Protein AF-A0AAV6VKV9-F1 (afdb_monomer_lite)

Secondary structure (DSSP, 8-state):
-----------SS--PPPPP----B-GGG--HHHHHHHHHHHHHTS---SSHHHHHHHHHHHHHHHHHHHS-B-SS-TT---TT--HHHHHHHHHHHHHHHHHHHS--HHHHHHHHHHHHHHHHHHHHHHHHHHHHHHHT--

InterPro domains:
  IPR052560 RNA-directed DNA polymerase, mobile element [PTHR36688] (2-142)

Structure (mmCIF, N/CA/C/O backbone):
data_AF-A0AAV6VKV9-F1
#
_entry.id   AF-A0AAV6VKV9-F1
#
loop_
_atom_site.group_PDB
_atom_site.id
_atom_site.type_symbol
_atom_site.label_atom_id
_atom_site.label_alt_id
_atom_site.label_comp_id
_atom_site.label_asym_id
_atom_site.label_entity_id
_atom_site.label_seq_id
_atom_site.pdbx_PDB_ins_code
_atom_site.Cartn_x
_atom_site.Cartn_y
_atom_site.Cartn_z
_atom_site.occupancy
_atom_site.B_iso_or_equiv
_atom_site.auth_seq_id
_atom_site.auth_comp_id
_atom_site.auth_asym_id
_atom_site.auth_atom_id
_atom_site.pdbx_PDB_model_num
ATOM 1 N N . MET A 1 1 ? -12.835 -7.154 30.600 1.00 49.22 1 MET A N 1
ATOM 2 C CA . MET A 1 1 ? -12.247 -6.058 29.802 1.00 49.22 1 MET A CA 1
ATOM 3 C C . MET A 1 1 ? -10.745 -6.176 29.938 1.00 49.22 1 MET A C 1
ATOM 5 O O . MET A 1 1 ? -10.248 -5.991 31.040 1.00 49.22 1 MET A O 1
ATOM 9 N N . SER A 1 2 ? -10.052 -6.614 28.890 1.00 46.69 2 SER A N 1
ATOM 10 C CA . SER A 1 2 ? -8.595 -6.745 28.940 1.00 46.69 2 SER A CA 1
ATOM 11 C C . SER A 1 2 ? -7.974 -5.413 28.534 1.00 46.69 2 SER A C 1
ATOM 13 O O . SER A 1 2 ? -8.135 -4.988 27.391 1.00 46.69 2 SER A O 1
ATOM 15 N N . ASP A 1 3 ? -7.331 -4.721 29.474 1.00 59.31 3 ASP A N 1
ATOM 16 C CA . ASP A 1 3 ? -6.683 -3.428 29.233 1.00 59.31 3 ASP A CA 1
ATOM 17 C C . ASP A 1 3 ? -5.297 -3.665 28.613 1.00 59.31 3 ASP A C 1
ATOM 19 O O . ASP A 1 3 ? -4.256 -3.514 29.245 1.00 59.31 3 ASP A O 1
ATOM 23 N N . HIS A 1 4 ? -5.277 -4.113 27.355 1.00 64.06 4 HIS A N 1
ATOM 24 C CA . HIS A 1 4 ? -4.050 -4.265 26.568 1.00 64.06 4 HIS A CA 1
ATOM 25 C C . HIS A 1 4 ? -3.641 -2.933 25.936 1.00 64.06 4 HIS A C 1
ATOM 27 O O . HIS A 1 4 ? -3.451 -2.835 24.721 1.00 64.06 4 HIS A O 1
ATOM 33 N N . ARG A 1 5 ? -3.537 -1.876 26.745 1.00 64.50 5 ARG A N 1
ATOM 34 C CA . ARG A 1 5 ? -2.995 -0.620 26.235 1.00 64.50 5 ARG A CA 1
ATOM 35 C C . ARG A 1 5 ? -1.500 -0.775 26.011 1.00 64.50 5 ARG A C 1
ATOM 37 O O . ARG A 1 5 ? -0.801 -1.272 26.895 1.00 64.50 5 ARG A O 1
ATOM 44 N N . PRO A 1 6 ? -0.988 -0.333 24.856 1.00 75.62 6 PRO A N 1
ATOM 45 C CA . PRO A 1 6 ? 0.444 -0.233 24.682 1.00 75.62 6 PRO A CA 1
ATOM 46 C C . PRO A 1 6 ? 0.992 0.753 25.717 1.00 75.62 6 PRO A C 1
ATOM 48 O O . PRO A 1 6 ? 0.498 1.875 25.847 1.00 75.62 6 PRO A O 1
ATOM 51 N N . ILE A 1 7 ? 2.017 0.331 26.453 1.00 79.75 7 ILE A N 1
ATOM 52 C CA . ILE A 1 7 ? 2.833 1.248 27.244 1.00 79.75 7 ILE A CA 1
ATOM 53 C C . ILE A 1 7 ? 3.677 2.031 26.238 1.00 79.75 7 ILE A C 1
ATOM 55 O O . ILE A 1 7 ? 4.514 1.458 25.541 1.00 79.75 7 ILE A O 1
ATOM 59 N N . ILE A 1 8 ? 3.420 3.332 26.123 1.00 81.25 8 ILE A N 1
ATOM 60 C CA . ILE A 1 8 ? 4.176 4.226 25.245 1.00 81.25 8 ILE A CA 1
ATOM 61 C C . ILE A 1 8 ? 5.328 4.804 26.064 1.00 81.25 8 ILE A C 1
ATOM 63 O O . ILE A 1 8 ? 5.105 5.555 27.010 1.00 81.25 8 ILE A O 1
ATOM 67 N N . THR A 1 9 ? 6.560 4.460 25.700 1.00 79.06 9 THR A N 1
ATOM 68 C CA . THR A 1 9 ? 7.778 4.999 26.319 1.00 79.06 9 THR A CA 1
ATOM 69 C C . THR A 1 9 ? 8.610 5.732 25.278 1.00 79.06 9 THR A C 1
ATOM 71 O O . THR A 1 9 ? 8.805 5.225 24.174 1.00 79.06 9 THR A O 1
ATOM 74 N N . SER A 1 10 ? 9.139 6.901 25.626 1.00 78.00 10 SER A N 1
ATOM 75 C CA . SER A 1 10 ? 10.076 7.645 24.783 1.00 78.00 10 SER A CA 1
ATOM 76 C C . SER A 1 10 ? 11.510 7.188 25.051 1.00 78.00 10 SER A C 1
ATOM 78 O O . SER A 1 10 ? 11.996 7.297 26.176 1.00 78.00 10 SER A O 1
ATOM 80 N N . LEU A 1 11 ? 12.201 6.709 24.020 1.00 80.19 11 LEU A N 1
ATOM 81 C CA . LEU A 1 11 ? 13.648 6.503 24.064 1.00 80.19 11 LEU A CA 1
ATOM 82 C C . LEU A 1 11 ? 14.334 7.844 23.772 1.00 80.19 11 LEU A C 1
ATOM 84 O O . LEU A 1 11 ? 13.946 8.546 22.843 1.00 80.19 11 LEU A O 1
ATOM 88 N N . GLY A 1 12 ? 15.355 8.207 24.555 1.00 82.38 12 GLY A N 1
ATOM 89 C CA . GLY A 1 12 ? 16.119 9.457 24.396 1.00 82.38 12 GLY A CA 1
ATOM 90 C C . GLY A 1 12 ? 17.023 9.508 23.157 1.00 82.38 12 GLY A C 1
ATOM 91 O O . GLY A 1 12 ? 17.906 10.354 23.079 1.00 82.38 12 GLY A O 1
ATOM 92 N N . TYR A 1 13 ? 16.834 8.591 22.211 1.00 78.81 13 TYR A N 1
ATOM 93 C CA . TYR A 1 13 ? 17.539 8.547 20.940 1.00 78.81 13 TYR A CA 1
ATOM 94 C C . TYR A 1 13 ? 16.533 8.262 19.823 1.00 78.81 13 TYR A C 1
ATOM 96 O O . TYR A 1 13 ? 15.617 7.452 19.981 1.00 78.81 13 TYR A O 1
ATOM 104 N N . GLN A 1 14 ? 16.693 8.940 18.688 1.00 75.38 14 GLN A N 1
ATOM 105 C CA . GLN A 1 14 ? 15.930 8.627 17.487 1.00 75.38 14 GLN A CA 1
ATOM 106 C C . GLN A 1 14 ? 16.532 7.377 16.850 1.00 75.38 14 GLN A C 1
ATOM 108 O O . GLN A 1 14 ? 17.659 7.398 16.362 1.00 75.38 14 GLN A O 1
ATOM 113 N N . LEU A 1 15 ? 15.776 6.280 16.854 1.00 73.38 15 LEU A N 1
ATOM 114 C CA . LEU A 1 15 ? 16.007 5.214 15.889 1.00 73.38 15 LEU A CA 1
ATOM 115 C C . LEU A 1 15 ? 15.623 5.767 14.518 1.00 73.38 15 LEU A C 1
ATOM 117 O O . LEU A 1 15 ? 14.454 6.078 14.286 1.00 73.38 15 LEU A O 1
ATOM 121 N N . GLU A 1 16 ? 16.602 5.898 13.626 1.00 77.81 16 GLU A N 1
ATOM 122 C CA . GLU A 1 16 ? 16.328 6.009 12.196 1.00 77.81 16 GLU A CA 1
ATOM 123 C C . GLU A 1 16 ? 15.432 4.815 11.823 1.00 77.81 16 GLU A C 1
ATOM 125 O O . GLU A 1 16 ? 15.809 3.668 12.094 1.00 77.81 16 GLU A O 1
ATOM 130 N N . PRO A 1 17 ? 14.224 5.040 11.277 1.00 68.00 17 PRO A N 1
ATOM 131 C CA . PRO A 1 17 ? 13.394 3.945 10.809 1.00 68.00 17 PRO A CA 1
ATOM 132 C C . PRO A 1 17 ? 14.205 3.117 9.815 1.00 68.00 17 PRO A C 1
ATOM 134 O O . PRO A 1 17 ? 14.723 3.666 8.844 1.00 68.00 17 PRO A O 1
ATOM 137 N N . GLU A 1 18 ? 14.307 1.806 10.034 1.00 68.69 18 GLU A N 1
ATOM 138 C CA . GLU A 1 18 ? 14.918 0.926 9.042 1.00 68.69 18 GLU A CA 1
ATOM 139 C C . GLU A 1 18 ? 14.175 1.124 7.713 1.00 68.69 18 GLU A C 1
ATOM 141 O O . GLU A 1 18 ? 12.946 0.977 7.648 1.00 68.69 18 GLU A O 1
ATOM 146 N N . GLU A 1 19 ? 14.896 1.526 6.659 1.00 62.03 19 GLU A N 1
ATOM 147 C CA . GLU A 1 19 ? 14.293 1.707 5.343 1.00 62.03 19 GLU A CA 1
ATOM 148 C C . GLU A 1 19 ? 13.583 0.409 4.958 1.00 62.03 19 GLU A C 1
ATOM 150 O O . GLU A 1 19 ? 14.205 -0.647 4.818 1.00 62.03 19 GLU A O 1
ATOM 155 N N . GLN A 1 20 ? 12.260 0.478 4.784 1.00 60.41 20 GLN A N 1
ATOM 156 C CA . GLN A 1 20 ? 11.474 -0.688 4.403 1.00 60.41 20 GLN A CA 1
ATOM 157 C C . GLN A 1 20 ? 12.095 -1.344 3.164 1.00 60.41 20 GLN A C 1
ATOM 159 O O . GLN A 1 20 ? 12.167 -0.725 2.098 1.00 60.41 20 GLN A O 1
ATOM 164 N N . LEU A 1 21 ? 12.517 -2.605 3.328 1.00 57.50 21 LEU A N 1
ATOM 165 C CA . LEU A 1 21 ? 13.178 -3.433 2.319 1.00 57.50 21 LEU A CA 1
ATOM 166 C C . LEU A 1 21 ? 12.641 -3.153 0.911 1.00 57.50 21 LEU A C 1
ATOM 168 O O . LEU A 1 21 ? 11.438 -3.257 0.639 1.00 57.50 21 LEU A O 1
ATOM 172 N N . LYS A 1 22 ? 13.572 -2.797 0.017 1.00 59.34 22 LYS A N 1
ATOM 173 C CA . LYS A 1 22 ? 13.354 -2.452 -1.394 1.00 59.34 22 LYS A CA 1
ATOM 174 C C . LYS A 1 22 ? 12.241 -3.314 -1.993 1.00 59.34 22 LYS A C 1
ATOM 176 O O . LYS A 1 22 ? 12.347 -4.538 -2.038 1.00 59.34 22 LYS A O 1
ATOM 181 N N . ARG A 1 23 ? 11.174 -2.667 -2.479 1.00 69.62 23 ARG A N 1
ATOM 182 C CA . ARG A 1 23 ? 10.027 -3.337 -3.118 1.00 69.62 23 ARG A CA 1
ATOM 183 C C . ARG A 1 23 ? 10.524 -4.384 -4.124 1.00 69.62 23 ARG A C 1
ATOM 185 O O . ARG A 1 23 ? 11.135 -4.014 -5.127 1.00 69.62 23 ARG A O 1
ATOM 192 N N . SER A 1 24 ? 10.250 -5.663 -3.861 1.00 80.19 24 SER A N 1
ATOM 193 C CA . SER A 1 24 ? 10.646 -6.756 -4.754 1.00 80.19 24 SER A CA 1
ATOM 194 C C . SER A 1 24 ? 9.950 -6.626 -6.109 1.00 80.19 24 SER A C 1
ATOM 196 O O . SER A 1 24 ? 8.797 -6.188 -6.178 1.00 80.19 24 SER A O 1
ATOM 198 N N . TRP A 1 25 ? 10.619 -7.043 -7.179 1.00 88.56 25 TRP A N 1
ATOM 199 C CA . TRP A 1 25 ? 10.007 -7.150 -8.501 1.00 88.56 25 TRP A CA 1
ATOM 200 C C . TRP A 1 25 ? 8.899 -8.210 -8.506 1.00 88.56 25 TRP A C 1
ATOM 202 O O . TRP A 1 25 ? 9.062 -9.292 -7.942 1.00 88.56 25 TRP A O 1
ATOM 212 N N . ASN A 1 26 ? 7.761 -7.899 -9.124 1.00 89.00 26 ASN A N 1
ATOM 213 C CA . ASN A 1 26 ? 6.658 -8.834 -9.311 1.00 89.00 26 ASN A CA 1
ATOM 214 C C . ASN A 1 26 ? 6.671 -9.380 -10.743 1.00 89.00 26 ASN A C 1
ATOM 216 O O . ASN A 1 26 ? 5.927 -8.916 -11.605 1.00 89.00 26 ASN A O 1
ATOM 220 N N . PHE A 1 27 ? 7.514 -10.384 -10.980 1.00 90.50 27 PHE A N 1
ATOM 221 C CA . PHE A 1 27 ? 7.694 -10.991 -12.302 1.00 90.50 27 PHE A CA 1
ATOM 222 C C . PHE A 1 27 ? 6.440 -11.700 -12.832 1.00 90.50 27 PHE A C 1
ATOM 224 O O . PHE A 1 27 ? 6.252 -11.777 -14.040 1.00 90.50 27 PHE A O 1
ATOM 231 N N . ARG A 1 28 ? 5.530 -12.142 -11.950 1.00 89.56 28 ARG A N 1
ATOM 232 C CA . ARG A 1 28 ? 4.241 -12.733 -12.356 1.00 89.56 28 ARG A CA 1
ATOM 233 C C . ARG A 1 28 ? 3.329 -11.723 -13.061 1.00 89.56 28 ARG A C 1
ATOM 235 O O . ARG A 1 28 ? 2.494 -12.120 -13.859 1.00 89.56 28 ARG A O 1
ATOM 242 N N . LYS A 1 29 ? 3.453 -10.433 -12.735 1.00 88.25 29 LYS A N 1
ATOM 243 C CA . LYS A 1 29 ? 2.663 -9.343 -13.335 1.00 88.25 29 LYS A CA 1
ATOM 244 C C . LYS A 1 29 ? 3.459 -8.519 -14.349 1.00 88.25 29 LYS A C 1
ATOM 246 O O . LYS A 1 29 ? 3.027 -7.425 -14.700 1.00 88.25 29 LYS A O 1
ATOM 251 N N . ALA A 1 30 ? 4.638 -8.988 -14.745 1.00 93.81 30 ALA A N 1
ATOM 252 C CA . ALA A 1 30 ? 5.442 -8.302 -15.741 1.00 93.81 30 ALA A CA 1
ATOM 253 C C . ALA A 1 30 ? 4.743 -8.348 -17.103 1.00 93.81 30 ALA A C 1
ATOM 255 O O . ALA A 1 30 ? 4.236 -9.393 -17.507 1.00 93.81 30 ALA A O 1
ATOM 256 N N . ASN A 1 31 ? 4.750 -7.222 -17.814 1.00 95.88 31 ASN A N 1
ATOM 257 C CA . ASN A 1 31 ? 4.423 -7.202 -19.233 1.00 95.88 31 ASN A CA 1
ATOM 258 C C . ASN A 1 31 ? 5.711 -7.481 -20.019 1.00 95.88 31 ASN A C 1
ATOM 260 O O . ASN A 1 31 ? 6.495 -6.565 -20.279 1.00 95.88 31 ASN A O 1
ATOM 264 N N . TRP A 1 32 ? 5.962 -8.758 -20.313 1.00 96.44 32 TRP A N 1
ATOM 265 C CA . TRP A 1 32 ? 7.201 -9.198 -20.957 1.00 96.44 32 TRP A CA 1
ATOM 266 C C . TRP A 1 32 ? 7.334 -8.697 -22.394 1.00 96.44 32 TRP A C 1
ATOM 268 O O . TRP A 1 32 ? 8.430 -8.302 -22.780 1.00 96.44 32 TRP A O 1
ATOM 278 N N . ASP A 1 33 ? 6.236 -8.610 -23.143 1.00 97.62 33 ASP A N 1
ATOM 279 C CA . ASP A 1 33 ? 6.260 -8.102 -24.518 1.00 97.62 33 ASP A CA 1
ATOM 280 C C . ASP A 1 33 ? 6.692 -6.631 -24.545 1.00 97.62 33 ASP A C 1
ATOM 282 O O . ASP A 1 33 ? 7.647 -6.259 -25.225 1.00 97.62 33 ASP A O 1
ATOM 286 N N . SER A 1 34 ? 6.068 -5.795 -23.707 1.00 96.75 34 SER A N 1
ATOM 287 C CA . SER A 1 34 ? 6.438 -4.377 -23.597 1.00 96.75 34 SER A CA 1
ATOM 288 C C . SER A 1 34 ? 7.829 -4.173 -22.998 1.00 96.75 34 SER A C 1
ATOM 290 O O . SER A 1 34 ? 8.516 -3.217 -23.367 1.00 96.75 34 SER A O 1
ATOM 292 N N . PHE A 1 35 ? 8.267 -5.055 -22.092 1.00 97.75 35 PHE A N 1
ATOM 293 C CA . PHE A 1 35 ? 9.636 -5.053 -21.577 1.00 97.75 35 PHE A CA 1
ATOM 294 C C . PHE A 1 35 ? 10.649 -5.280 -22.698 1.00 97.75 35 PHE A C 1
ATOM 296 O O . PHE A 1 35 ? 11.571 -4.476 -22.826 1.00 97.75 35 PHE A O 1
ATOM 303 N N . THR A 1 36 ? 10.451 -6.313 -23.517 1.00 97.25 36 THR A N 1
ATOM 304 C CA . THR A 1 36 ? 11.345 -6.658 -24.628 1.00 97.25 36 THR A CA 1
ATOM 305 C C . THR A 1 36 ? 11.408 -5.524 -25.642 1.00 97.25 36 THR A C 1
ATOM 307 O O . THR A 1 36 ? 12.495 -5.028 -25.923 1.00 97.25 36 THR A O 1
ATOM 310 N N . SER A 1 37 ? 10.258 -5.013 -26.099 1.00 97.38 37 SER A N 1
ATOM 311 C CA . SER A 1 37 ? 10.236 -3.889 -27.045 1.00 97.38 37 SER A CA 1
ATOM 312 C C . SER A 1 37 ? 10.901 -2.630 -26.478 1.00 97.38 37 SER A C 1
ATOM 314 O O . SER A 1 37 ? 11.659 -1.967 -27.180 1.00 97.38 37 SER A O 1
ATOM 316 N N . SER A 1 38 ? 10.668 -2.317 -25.196 1.00 96.94 38 SER A N 1
ATOM 317 C CA . SER A 1 38 ? 11.304 -1.163 -24.540 1.00 96.94 38 SER A CA 1
ATOM 318 C C . SER A 1 38 ? 12.817 -1.343 -24.401 1.00 96.94 38 SER A C 1
ATOM 320 O O . SER A 1 38 ? 13.566 -0.379 -24.535 1.00 96.94 38 SER A O 1
ATOM 322 N N . LEU A 1 39 ? 13.280 -2.555 -24.081 1.00 97.50 39 LEU A N 1
ATOM 323 C CA . LEU A 1 39 ? 14.703 -2.845 -23.942 1.00 97.50 39 LEU A CA 1
ATOM 324 C C . LEU A 1 39 ? 15.410 -2.756 -25.294 1.00 97.50 39 LEU A C 1
ATOM 326 O O . LEU A 1 39 ? 16.464 -2.130 -25.377 1.00 97.50 39 LEU A O 1
ATOM 330 N N . ASP A 1 40 ? 14.811 -3.314 -26.344 1.00 96.69 40 ASP A N 1
ATOM 331 C CA . ASP A 1 40 ? 15.338 -3.237 -27.705 1.00 96.69 40 ASP A CA 1
ATOM 332 C C . ASP A 1 40 ? 15.461 -1.789 -28.177 1.00 96.69 40 ASP A C 1
ATOM 334 O O . ASP A 1 40 ? 16.496 -1.403 -28.717 1.00 96.69 40 ASP A O 1
ATOM 338 N N . GLU A 1 41 ? 14.443 -0.962 -27.932 1.00 96.56 41 GLU A N 1
ATOM 339 C CA . GLU A 1 41 ? 14.479 0.466 -28.252 1.00 96.56 41 GLU A CA 1
ATOM 340 C C . GLU A 1 41 ? 15.609 1.189 -27.500 1.00 96.56 41 GLU A C 1
ATOM 342 O O . GLU A 1 41 ? 16.391 1.926 -28.103 1.00 96.56 41 GLU A O 1
ATOM 347 N N . LEU A 1 42 ? 15.754 0.939 -26.194 1.00 95.44 42 LEU A N 1
ATOM 348 C CA . LEU A 1 42 ? 16.823 1.528 -25.380 1.00 95.44 42 LEU A CA 1
ATOM 349 C C . LEU A 1 42 ? 18.218 1.086 -25.834 1.00 95.44 42 LEU A C 1
ATOM 351 O O . LEU A 1 42 ? 19.148 1.889 -25.819 1.00 95.44 42 LEU A O 1
ATOM 355 N N . CYS A 1 43 ? 18.375 -0.176 -26.230 1.00 93.00 43 CYS A N 1
ATOM 356 C CA . CYS A 1 43 ? 19.641 -0.714 -26.717 1.00 93.00 43 CYS A CA 1
ATOM 357 C C . CYS A 1 43 ? 19.990 -0.196 -28.117 1.00 93.00 43 CYS A C 1
ATOM 359 O O . CYS A 1 43 ? 21.150 0.123 -28.358 1.00 93.00 43 CYS A O 1
ATOM 361 N N . ARG A 1 44 ? 19.012 -0.046 -29.020 1.00 93.69 44 ARG A N 1
ATOM 362 C CA . ARG A 1 44 ? 19.226 0.546 -30.356 1.00 93.69 44 ARG A CA 1
ATOM 363 C C . ARG A 1 44 ? 19.664 2.004 -30.279 1.00 93.69 44 ARG A C 1
ATOM 365 O O . ARG A 1 44 ? 20.509 2.425 -31.058 1.00 93.69 44 ARG A O 1
ATOM 372 N N . ASN A 1 45 ? 19.105 2.751 -29.330 1.00 91.38 45 ASN A N 1
ATOM 373 C CA . ASN A 1 45 ? 19.412 4.167 -29.130 1.00 91.38 45 ASN A CA 1
ATOM 374 C C . ASN A 1 45 ? 20.621 4.399 -28.205 1.00 91.38 45 ASN A C 1
ATOM 376 O O . ASN A 1 45 ? 20.954 5.547 -27.903 1.00 91.38 45 ASN A O 1
ATOM 380 N N . ALA A 1 46 ? 21.262 3.335 -27.712 1.00 88.75 46 ALA A N 1
ATOM 381 C CA . ALA A 1 46 ? 22.391 3.460 -26.805 1.00 88.75 46 ALA A CA 1
ATOM 382 C C . ALA A 1 46 ? 23.650 3.947 -27.547 1.00 88.75 46 ALA A C 1
ATOM 384 O O . ALA A 1 46 ? 23.946 3.474 -28.648 1.00 88.75 46 ALA A O 1
ATOM 385 N N . PRO A 1 47 ? 24.438 4.853 -26.945 1.00 85.62 47 PRO A N 1
ATOM 386 C CA . PRO A 1 47 ? 25.719 5.253 -27.507 1.00 85.62 47 PRO A CA 1
ATOM 387 C C . PRO A 1 47 ? 26.671 4.055 -27.602 1.00 85.62 47 PRO A C 1
ATOM 389 O O . PRO A 1 47 ? 26.764 3.223 -26.697 1.00 85.62 47 PRO A O 1
ATOM 392 N N . THR A 1 48 ? 27.406 3.978 -28.711 1.00 83.50 48 THR A N 1
ATOM 393 C CA . THR A 1 48 ? 28.439 2.954 -28.885 1.00 83.50 48 THR A CA 1
ATOM 394 C C . THR A 1 48 ? 29.691 3.382 -28.129 1.00 83.50 48 THR A C 1
ATOM 396 O O . THR A 1 48 ? 30.326 4.374 -28.476 1.00 83.50 48 THR A O 1
ATOM 399 N N . HIS A 1 49 ? 30.058 2.624 -27.101 1.00 85.19 49 HIS A N 1
ATOM 400 C CA . HIS A 1 49 ? 31.327 2.788 -26.393 1.00 85.19 49 HIS A CA 1
ATOM 401 C C . HIS A 1 49 ? 32.352 1.787 -26.931 1.00 85.19 49 HIS A C 1
ATOM 403 O O . HIS A 1 49 ? 31.981 0.697 -27.357 1.00 85.19 49 HIS A O 1
ATOM 409 N N . THR A 1 50 ? 33.638 2.126 -26.936 1.00 84.94 50 THR A N 1
ATOM 410 C CA . THR A 1 50 ? 34.719 1.170 -27.245 1.00 84.94 50 THR A CA 1
ATOM 411 C C . THR A 1 50 ? 35.084 0.338 -26.023 1.00 84.94 50 THR A C 1
ATOM 413 O O . THR A 1 50 ? 35.308 -0.865 -26.151 1.00 84.94 50 THR A O 1
ATOM 416 N N . ASP A 1 51 ? 35.056 0.962 -24.848 1.00 93.31 51 ASP A N 1
ATOM 417 C CA . ASP A 1 51 ? 35.345 0.323 -23.572 1.00 93.31 51 ASP A CA 1
ATOM 418 C C . ASP A 1 51 ? 34.246 -0.659 -23.128 1.00 93.31 51 ASP A C 1
ATOM 420 O O . ASP A 1 51 ? 33.046 -0.379 -23.225 1.00 93.31 51 ASP A O 1
ATOM 424 N N . LEU A 1 52 ? 34.672 -1.822 -22.634 1.00 91.62 52 LEU A N 1
ATOM 425 C CA . LEU A 1 52 ? 33.789 -2.910 -22.225 1.00 91.62 52 LEU A CA 1
ATOM 426 C C . LEU A 1 52 ? 33.005 -2.560 -20.956 1.00 91.62 52 LEU A C 1
ATOM 428 O O . LEU A 1 52 ? 31.808 -2.848 -20.892 1.00 91.62 52 LEU A O 1
ATOM 432 N N . ASP A 1 53 ? 33.637 -1.900 -19.986 1.00 93.56 53 ASP A N 1
ATOM 433 C CA . ASP A 1 53 ? 32.976 -1.551 -18.727 1.00 93.56 53 ASP A CA 1
ATOM 434 C C . ASP A 1 53 ? 31.829 -0.568 -18.975 1.00 93.56 53 ASP A C 1
ATOM 436 O O . ASP A 1 53 ? 30.713 -0.761 -18.484 1.00 93.56 53 ASP A O 1
ATOM 440 N N . HIS A 1 54 ? 32.047 0.425 -19.839 1.00 90.94 54 HIS A N 1
ATOM 441 C CA . HIS A 1 54 ? 30.996 1.358 -20.254 1.00 90.94 54 HIS A CA 1
ATOM 442 C C . HIS A 1 54 ? 29.847 0.671 -21.012 1.00 90.94 54 HIS A C 1
ATOM 444 O O . HIS A 1 54 ? 28.677 1.023 -20.807 1.00 90.94 54 HIS A O 1
ATOM 450 N N . LYS A 1 55 ? 30.134 -0.343 -21.844 1.00 91.25 55 LYS A N 1
ATOM 451 C CA . LYS A 1 55 ? 29.089 -1.154 -22.501 1.00 91.25 55 LYS A CA 1
ATOM 452 C C . LYS A 1 55 ? 28.243 -1.901 -21.472 1.00 91.25 55 LYS A C 1
ATOM 454 O O . LYS A 1 55 ? 27.015 -1.853 -21.543 1.00 91.25 55 LYS A O 1
ATOM 459 N N . LEU A 1 56 ? 28.881 -2.553 -20.499 1.00 93.75 56 LEU A N 1
ATOM 460 C CA . LEU A 1 56 ? 28.187 -3.305 -19.450 1.00 93.75 56 LEU A CA 1
ATOM 461 C C . LEU A 1 56 ? 27.346 -2.392 -18.555 1.00 93.75 56 LEU A C 1
ATOM 463 O O . LEU A 1 56 ? 26.197 -2.713 -18.247 1.00 93.75 56 LEU A O 1
ATOM 467 N N . GLN A 1 57 ? 27.876 -1.229 -18.172 1.00 93.94 57 GLN A N 1
ATOM 468 C CA . GLN A 1 57 ? 27.127 -0.237 -17.400 1.00 93.94 57 GLN A CA 1
ATOM 469 C C . GLN A 1 57 ? 25.892 0.257 -18.161 1.00 93.94 57 GLN A C 1
ATOM 471 O O . GLN A 1 57 ? 24.798 0.320 -17.593 1.00 93.94 57 GLN A O 1
ATOM 476 N N . THR A 1 58 ?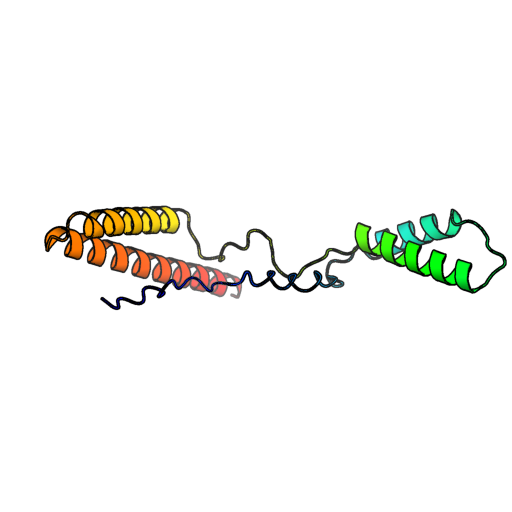 26.044 0.550 -19.453 1.00 94.12 58 THR A N 1
ATOM 477 C CA . THR A 1 58 ? 24.941 0.990 -20.318 1.00 94.12 58 THR A CA 1
ATOM 478 C C . THR A 1 58 ? 23.868 -0.087 -20.452 1.00 94.12 58 THR A C 1
ATOM 480 O O . THR A 1 58 ? 22.685 0.196 -20.259 1.00 94.12 58 THR A O 1
ATOM 483 N N . LEU A 1 59 ? 24.264 -1.343 -20.676 1.00 94.56 59 LEU A N 1
ATOM 484 C CA . LEU A 1 59 ? 23.334 -2.468 -20.750 1.00 94.56 59 LEU A CA 1
ATOM 485 C C . LEU A 1 59 ? 22.562 -2.656 -19.436 1.00 94.56 59 LEU A C 1
ATOM 487 O O . LEU A 1 59 ? 21.332 -2.715 -19.441 1.00 94.56 59 LEU A O 1
ATOM 491 N N . ASN A 1 60 ? 23.259 -2.678 -18.297 1.00 96.06 60 ASN A N 1
ATOM 492 C CA . ASN A 1 60 ? 22.633 -2.819 -16.979 1.00 96.06 60 ASN A CA 1
ATOM 493 C C . ASN A 1 60 ? 21.644 -1.683 -16.685 1.00 96.06 60 ASN A C 1
ATOM 495 O O . ASN A 1 60 ? 20.558 -1.911 -16.133 1.00 96.06 60 ASN A O 1
ATOM 499 N N . LYS A 1 61 ? 21.993 -0.455 -17.083 1.00 95.62 61 LYS A N 1
ATOM 500 C CA . LYS A 1 61 ? 21.115 0.711 -16.970 1.00 95.62 61 LYS A CA 1
ATOM 501 C C . LYS A 1 61 ? 19.860 0.538 -17.824 1.00 95.62 61 LYS A C 1
ATOM 503 O O . LYS A 1 61 ? 18.761 0.745 -17.307 1.00 95.62 61 LYS A O 1
ATOM 508 N N . ASN A 1 62 ? 20.003 0.108 -19.075 1.00 96.88 62 ASN A N 1
ATOM 509 C CA . ASN A 1 62 ? 18.884 -0.106 -19.992 1.00 96.88 62 ASN A CA 1
ATOM 510 C C . ASN A 1 62 ? 17.937 -1.206 -19.496 1.00 96.88 62 ASN A C 1
ATOM 512 O O . ASN A 1 62 ? 16.731 -0.973 -19.409 1.00 96.88 62 ASN A O 1
ATOM 516 N N . ILE A 1 63 ? 18.474 -2.351 -19.056 1.00 96.69 63 ILE A N 1
ATOM 517 C CA . ILE A 1 63 ? 17.694 -3.436 -18.436 1.00 96.69 63 ILE A CA 1
ATOM 518 C C . ILE A 1 63 ? 16.922 -2.909 -17.224 1.00 96.69 63 ILE A C 1
ATOM 520 O O . ILE A 1 63 ? 15.722 -3.148 -17.081 1.00 96.69 63 ILE A O 1
ATOM 524 N N . THR A 1 64 ? 17.587 -2.138 -16.361 1.00 94.94 64 THR A N 1
ATOM 525 C CA . THR A 1 64 ? 16.957 -1.581 -15.159 1.00 94.94 64 THR A CA 1
ATOM 526 C C . THR A 1 64 ? 15.849 -0.580 -15.499 1.00 94.94 64 THR A C 1
ATOM 528 O O . THR A 1 64 ? 14.811 -0.577 -14.834 1.00 94.94 64 THR A O 1
ATOM 531 N N . LEU A 1 65 ? 16.039 0.266 -16.515 1.00 95.50 65 LEU A N 1
ATOM 532 C CA . LEU A 1 65 ? 15.036 1.231 -16.978 1.00 95.50 65 LEU A CA 1
ATOM 533 C C . LEU A 1 65 ? 13.814 0.528 -17.579 1.00 95.50 65 LEU A C 1
ATOM 535 O O . LEU A 1 65 ? 12.688 0.804 -17.157 1.00 95.50 65 LEU A O 1
ATOM 539 N N . ALA A 1 66 ? 14.032 -0.429 -18.484 1.00 96.56 66 ALA A N 1
ATOM 540 C CA . ALA A 1 66 ? 12.967 -1.239 -19.069 1.00 96.56 66 ALA A CA 1
ATOM 541 C C . ALA A 1 66 ? 12.189 -2.004 -17.987 1.00 96.56 66 ALA A C 1
ATOM 543 O O . ALA A 1 66 ? 10.956 -2.008 -17.990 1.00 96.56 66 ALA A O 1
ATOM 544 N N . ALA A 1 67 ? 12.893 -2.582 -17.008 1.00 94.69 67 ALA A N 1
ATOM 545 C CA . ALA A 1 67 ? 12.277 -3.294 -15.893 1.00 94.69 67 ALA A CA 1
ATOM 546 C C . ALA A 1 67 ? 11.432 -2.354 -15.026 1.00 94.69 67 ALA A C 1
ATOM 548 O O . ALA A 1 67 ? 10.304 -2.690 -14.681 1.00 94.69 67 ALA A O 1
ATOM 549 N N . LYS A 1 68 ? 11.930 -1.152 -14.699 1.00 92.75 68 LYS A N 1
ATOM 550 C CA . LYS A 1 68 ? 11.188 -0.172 -13.881 1.00 92.75 68 LYS A CA 1
ATOM 551 C C . LYS A 1 68 ? 9.871 0.248 -14.531 1.00 92.75 68 LYS A C 1
ATOM 553 O O . LYS A 1 68 ? 8.908 0.484 -13.806 1.00 92.75 68 LYS A O 1
ATOM 558 N N . LYS A 1 69 ? 9.840 0.340 -15.862 1.00 94.06 69 LYS A N 1
ATOM 559 C CA . LYS A 1 69 ? 8.650 0.719 -16.630 1.00 94.06 69 LYS A CA 1
ATOM 560 C C . LYS A 1 69 ? 7.633 -0.421 -16.735 1.00 94.06 69 LYS A C 1
ATOM 562 O O . LYS A 1 69 ? 6.439 -0.173 -16.621 1.00 94.06 69 LYS A O 1
ATOM 567 N N . ASN A 1 70 ? 8.100 -1.655 -16.930 1.00 95.62 70 ASN A N 1
ATOM 568 C CA . ASN A 1 70 ? 7.244 -2.770 -17.356 1.00 95.62 70 ASN A CA 1
ATOM 569 C C . ASN A 1 70 ? 7.017 -3.857 -16.288 1.00 95.62 70 ASN A C 1
ATOM 571 O O . ASN A 1 70 ? 6.139 -4.706 -16.448 1.00 95.62 70 ASN A O 1
ATOM 575 N N . ILE A 1 71 ? 7.787 -3.849 -15.195 1.00 93.75 71 ILE A N 1
ATOM 576 C CA . ILE A 1 71 ? 7.695 -4.835 -14.113 1.00 93.75 71 ILE A CA 1
ATOM 577 C C . ILE A 1 71 ? 7.227 -4.130 -12.835 1.00 93.75 71 ILE A C 1
ATOM 579 O O . ILE A 1 71 ? 7.979 -3.358 -12.230 1.00 93.75 71 ILE A O 1
ATOM 583 N N . PRO A 1 72 ? 5.997 -4.406 -12.367 1.00 89.12 72 PRO A N 1
ATOM 584 C CA . PRO A 1 72 ? 5.493 -3.823 -11.134 1.00 89.12 72 PRO A CA 1
ATOM 585 C C . PRO A 1 72 ? 6.381 -4.154 -9.927 1.00 89.12 72 PRO A C 1
ATOM 587 O O . PRO A 1 72 ? 6.919 -5.258 -9.799 1.00 89.12 72 PRO A O 1
ATOM 590 N N . ARG A 1 73 ? 6.497 -3.203 -8.995 1.00 85.81 73 ARG A N 1
ATOM 591 C CA . ARG A 1 73 ? 7.246 -3.364 -7.741 1.00 85.81 73 ARG A CA 1
ATOM 592 C C . ARG A 1 73 ? 6.318 -3.476 -6.536 1.00 85.81 73 ARG A C 1
ATOM 594 O O . ARG A 1 73 ? 5.403 -2.675 -6.372 1.00 85.81 73 ARG A O 1
ATOM 601 N N . GLY A 1 74 ? 6.647 -4.394 -5.633 1.00 74.94 74 GLY A N 1
ATOM 602 C CA . GLY A 1 74 ? 5.988 -4.563 -4.340 1.00 74.94 74 GLY A CA 1
ATOM 603 C C . GLY A 1 74 ? 4.996 -5.725 -4.308 1.00 74.94 74 GLY A C 1
ATOM 604 O O . GLY A 1 74 ? 4.400 -6.102 -5.317 1.00 74.94 74 GLY A O 1
ATOM 605 N N . LYS A 1 75 ? 4.833 -6.305 -3.113 1.00 61.78 75 LYS A N 1
ATOM 606 C CA . LYS A 1 75 ? 3.920 -7.433 -2.856 1.00 61.78 75 LYS A CA 1
ATOM 607 C C . LYS A 1 75 ? 2.562 -7.005 -2.283 1.00 61.78 75 LYS A C 1
ATOM 609 O O . LYS A 1 75 ? 1.591 -7.735 -2.442 1.00 61.78 75 LYS A O 1
ATOM 614 N N . ARG A 1 76 ? 2.465 -5.839 -1.630 1.00 58.50 76 ARG A N 1
ATOM 615 C CA . ARG A 1 76 ? 1.244 -5.382 -0.939 1.00 58.50 76 ARG A CA 1
ATOM 616 C C . ARG A 1 76 ? 0.549 -4.259 -1.709 1.00 58.50 76 ARG A C 1
ATOM 618 O O . ARG A 1 76 ? 1.197 -3.300 -2.121 1.00 58.50 76 ARG A O 1
ATOM 625 N N . LYS A 1 77 ? -0.775 -4.362 -1.873 1.00 59.09 77 LYS A N 1
ATOM 626 C CA . LYS A 1 77 ? -1.608 -3.224 -2.295 1.00 59.09 77 LYS A CA 1
ATOM 627 C C . LYS A 1 77 ? -1.493 -2.151 -1.204 1.00 59.09 77 LYS A C 1
ATOM 629 O O . LYS A 1 77 ? -1.676 -2.475 -0.035 1.00 59.09 77 LYS A O 1
ATOM 634 N N . LYS A 1 78 ? -1.193 -0.898 -1.573 1.00 55.91 78 LYS A N 1
ATOM 635 C CA . LYS A 1 78 ? -1.057 0.234 -0.627 1.00 55.91 78 LYS A CA 1
ATOM 636 C C . LYS A 1 78 ? -2.317 0.431 0.235 1.00 55.91 78 LYS A C 1
ATOM 638 O O . LYS A 1 78 ? -2.223 0.887 1.364 1.00 55.91 78 LYS A O 1
ATOM 643 N N . HIS A 1 79 ? -3.466 0.005 -0.289 1.00 59.62 79 HIS A N 1
ATOM 644 C CA . HIS A 1 79 ? -4.774 0.026 0.362 1.00 59.62 79 HIS A CA 1
ATOM 645 C C . HIS A 1 79 ? -5.373 -1.383 0.367 1.00 59.62 79 HIS A C 1
ATOM 647 O O . HIS A 1 79 ? -6.418 -1.634 -0.230 1.00 59.62 79 HIS A O 1
ATOM 653 N N . TRP A 1 80 ? -4.656 -2.354 0.940 1.00 62.25 80 TRP A N 1
ATOM 654 C CA . TRP A 1 80 ? -5.241 -3.674 1.156 1.00 62.25 80 TRP A CA 1
ATOM 655 C C . TRP A 1 80 ? -6.322 -3.554 2.231 1.00 62.25 80 TRP A C 1
ATOM 657 O O . TRP A 1 80 ? -6.028 -3.435 3.416 1.00 62.25 80 TRP A O 1
ATOM 667 N N . ILE A 1 81 ? -7.570 -3.534 1.781 1.00 64.00 81 ILE A N 1
ATOM 668 C CA . ILE A 1 81 ? -8.744 -3.651 2.632 1.00 64.00 81 ILE A CA 1
ATOM 669 C C . ILE A 1 81 ? -9.030 -5.153 2.748 1.00 64.00 81 ILE A C 1
ATOM 671 O O . ILE A 1 81 ? -9.040 -5.836 1.715 1.00 64.00 81 ILE A O 1
ATOM 675 N N . PRO A 1 82 ? -9.212 -5.700 3.963 1.00 72.44 82 PRO A N 1
ATOM 676 C CA . PRO A 1 82 ? -9.652 -7.077 4.111 1.00 72.44 82 PRO A CA 1
ATOM 677 C C . PRO A 1 82 ? -10.931 -7.296 3.300 1.00 72.44 82 PRO A C 1
ATOM 679 O O . PRO A 1 82 ? -11.842 -6.479 3.353 1.00 72.44 82 PRO A O 1
ATOM 682 N N . PHE A 1 83 ? -11.011 -8.395 2.555 1.00 72.31 83 PHE A N 1
ATOM 683 C CA . PHE A 1 83 ? -12.132 -8.673 1.642 1.00 72.31 83 PHE A CA 1
ATOM 684 C C . PHE A 1 83 ? -13.504 -8.781 2.340 1.00 72.31 83 PHE A C 1
ATOM 686 O O . PHE A 1 83 ? -14.533 -8.737 1.678 1.00 72.31 83 PHE A O 1
ATOM 693 N N . TRP A 1 84 ? -13.506 -8.926 3.667 1.00 72.50 84 TRP A N 1
ATOM 694 C CA . TRP A 1 84 ? -14.685 -8.984 4.531 1.00 72.50 84 TRP A CA 1
ATOM 695 C C . TRP A 1 84 ? -15.039 -7.641 5.179 1.00 72.50 84 TRP A C 1
ATOM 697 O O . TRP A 1 84 ? -16.001 -7.575 5.935 1.00 72.50 84 TRP A O 1
ATOM 707 N N . LYS A 1 85 ? -14.247 -6.585 4.966 1.00 76.19 85 LYS A N 1
ATOM 708 C CA . LYS A 1 85 ? -14.447 -5.313 5.658 1.00 76.19 85 LYS A CA 1
ATOM 709 C C . LYS A 1 85 ? -15.534 -4.490 4.965 1.00 76.19 85 LYS A C 1
ATOM 711 O O . LYS A 1 85 ? -15.319 -3.980 3.868 1.00 76.19 85 LYS A O 1
ATOM 716 N N . GLU A 1 86 ? -16.666 -4.337 5.639 1.00 82.69 86 GLU A N 1
ATOM 717 C CA . GLU A 1 86 ? -17.776 -3.475 5.226 1.00 82.69 86 GLU A CA 1
ATOM 718 C C . GLU A 1 86 ? -17.658 -2.072 5.841 1.00 82.69 86 GLU A C 1
ATOM 720 O O . GLU A 1 86 ? -17.070 -1.905 6.912 1.00 82.69 86 GLU A O 1
ATOM 725 N N . ALA A 1 87 ? -18.236 -1.059 5.183 1.00 78.88 87 ALA A N 1
ATOM 726 C CA . ALA A 1 87 ? -18.207 0.331 5.658 1.00 78.88 87 ALA A CA 1
ATOM 727 C C . ALA A 1 87 ? -18.882 0.508 7.033 1.00 78.88 87 ALA A C 1
ATOM 729 O O . ALA A 1 87 ? -18.454 1.341 7.827 1.00 78.88 87 ALA A O 1
ATOM 730 N N . GLU A 1 88 ? -19.881 -0.323 7.340 1.00 84.50 88 GLU A N 1
ATOM 731 C CA . GLU A 1 88 ? -20.581 -0.342 8.631 1.00 84.50 88 GLU A CA 1
ATOM 732 C C . GLU A 1 88 ? -19.653 -0.720 9.804 1.00 84.50 88 GLU A C 1
ATOM 734 O O . GLU A 1 88 ? -19.833 -0.271 10.935 1.00 84.50 88 GLU A O 1
ATOM 739 N N . ILE A 1 89 ? -18.602 -1.509 9.552 1.00 88.00 89 ILE A N 1
ATOM 740 C CA . ILE A 1 89 ? -17.616 -1.849 10.587 1.00 88.00 89 ILE A CA 1
ATOM 741 C C . ILE A 1 89 ? -16.802 -0.607 10.966 1.00 88.00 89 ILE A C 1
ATOM 743 O O . ILE A 1 89 ? -16.490 -0.416 12.139 1.00 88.00 89 ILE A O 1
ATOM 747 N N . ASP A 1 90 ? -16.473 0.251 9.997 1.00 87.44 90 ASP A N 1
ATOM 748 C CA . ASP A 1 90 ? -15.715 1.478 10.257 1.00 87.44 90 ASP A CA 1
ATOM 749 C C . ASP A 1 90 ? -16.521 2.487 11.076 1.00 87.44 90 ASP A C 1
ATOM 751 O O . ASP A 1 90 ? -15.968 3.122 11.975 1.00 87.44 90 ASP A O 1
ATOM 755 N N . THR A 1 91 ? -17.828 2.596 10.826 1.00 90.94 91 THR A N 1
ATOM 756 C CA . THR A 1 91 ? -18.711 3.438 11.641 1.00 90.94 91 THR A CA 1
ATOM 757 C C . THR A 1 91 ? -18.822 2.908 13.068 1.00 90.94 91 THR A C 1
ATOM 759 O O . THR A 1 91 ? -18.626 3.677 14.005 1.00 90.94 91 THR A O 1
ATOM 762 N N . LEU A 1 92 ? -19.017 1.596 13.253 1.00 91.88 92 LEU A N 1
ATOM 763 C CA . LEU A 1 92 ? -19.095 0.981 14.587 1.00 91.88 92 LEU A CA 1
ATOM 764 C C . LEU A 1 92 ? -17.777 1.094 15.370 1.00 91.88 92 LEU A C 1
ATOM 766 O O . LEU A 1 92 ? -17.786 1.327 16.579 1.00 91.88 92 LEU A O 1
ATOM 770 N N . ILE A 1 93 ? -16.633 0.949 14.693 1.00 91.94 93 ILE A N 1
ATOM 771 C CA . ILE A 1 93 ? -15.312 1.161 15.299 1.00 91.94 93 ILE A CA 1
ATOM 772 C C . ILE A 1 93 ? -15.175 2.606 15.776 1.00 91.94 93 ILE A C 1
ATOM 774 O O . I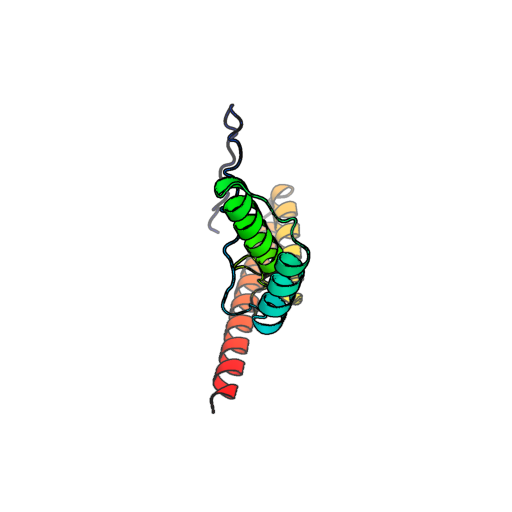LE A 1 93 ? -14.749 2.826 16.907 1.00 91.94 93 ILE A O 1
ATOM 778 N N . LYS A 1 94 ? -15.570 3.575 14.943 1.00 92.75 94 LYS A N 1
ATOM 779 C CA . LYS A 1 94 ? -15.506 4.991 15.300 1.00 92.75 94 LYS A CA 1
ATOM 780 C C . LYS A 1 94 ? -16.396 5.311 16.503 1.00 92.75 94 LYS A C 1
ATOM 782 O O . LYS A 1 94 ? -15.929 5.938 17.443 1.00 92.75 94 LYS A O 1
ATOM 787 N N . GLU A 1 95 ? -17.630 4.811 16.523 1.00 93.12 95 GLU A N 1
ATOM 788 C CA . GLU A 1 95 ? -18.550 4.989 17.655 1.00 93.12 95 GLU A CA 1
ATOM 789 C C . GLU A 1 95 ? -18.002 4.393 18.958 1.00 93.12 95 GLU A C 1
ATOM 791 O O . GLU A 1 95 ? -18.112 5.003 20.025 1.00 93.12 95 GLU A O 1
ATOM 796 N N . ARG A 1 96 ? -17.384 3.207 18.886 1.00 94.38 96 ARG A N 1
ATOM 797 C CA . ARG A 1 96 ? -16.704 2.585 20.029 1.00 94.38 96 ARG A CA 1
ATOM 798 C C . ARG A 1 96 ? -15.540 3.448 20.514 1.00 94.38 96 ARG A C 1
ATOM 800 O O . ARG A 1 96 ? -15.375 3.601 21.723 1.00 94.38 96 ARG A O 1
ATOM 807 N N . ASP A 1 97 ? -14.738 3.982 19.600 1.00 92.12 97 ASP A N 1
ATOM 808 C CA . ASP A 1 97 ? -13.577 4.809 19.935 1.00 92.12 97 ASP A CA 1
ATOM 809 C C . ASP A 1 97 ? -14.011 6.138 20.579 1.00 92.12 97 ASP A C 1
ATOM 811 O O . ASP A 1 97 ? -13.479 6.506 21.628 1.00 92.12 97 ASP A O 1
ATOM 815 N N . ASP A 1 98 ? -15.065 6.775 20.059 1.00 92.31 98 ASP A N 1
ATOM 816 C CA . ASP A 1 98 ? -15.679 7.971 20.650 1.00 92.31 98 ASP A CA 1
ATOM 817 C C . ASP A 1 98 ? -16.232 7.678 22.062 1.00 92.31 98 ASP A C 1
ATOM 819 O O . ASP A 1 98 ? -16.007 8.436 23.011 1.00 92.31 98 ASP A O 1
ATOM 823 N N . ALA A 1 99 ? -16.919 6.542 22.247 1.00 90.94 99 ALA A N 1
ATOM 824 C CA . ALA A 1 99 ? -17.419 6.113 23.557 1.00 90.94 99 ALA A CA 1
ATOM 825 C C . ALA A 1 99 ? -16.284 5.810 24.547 1.00 90.94 99 ALA A C 1
ATOM 827 O O . ALA A 1 99 ? -16.400 6.081 25.745 1.00 90.94 99 ALA A O 1
ATOM 828 N N . HIS A 1 100 ? -15.175 5.267 24.052 1.00 88.81 100 HIS A N 1
ATOM 829 C CA . HIS A 1 100 ? -13.983 5.010 24.841 1.00 88.81 100 HIS A CA 1
ATOM 830 C C . HIS A 1 100 ? -13.308 6.310 25.293 1.00 88.81 100 HIS A C 1
ATOM 832 O O . HIS A 1 100 ? -12.933 6.425 26.462 1.00 88.81 100 HIS A O 1
ATOM 838 N N . ASP A 1 101 ? -13.191 7.303 24.412 1.00 90.94 101 ASP A N 1
ATOM 839 C CA . ASP A 1 101 ? -12.654 8.619 24.762 1.00 90.94 101 ASP A CA 1
ATOM 840 C C . ASP A 1 101 ? -13.561 9.353 25.755 1.00 90.94 101 ASP A C 1
ATOM 842 O O . ASP A 1 101 ? -13.071 9.904 26.745 1.00 90.94 101 ASP A O 1
ATOM 846 N N . HIS A 1 102 ? -14.882 9.251 25.595 1.00 87.69 102 HIS A N 1
ATOM 847 C CA . HIS A 1 102 ? -15.838 9.761 26.577 1.00 87.69 102 HIS A CA 1
ATOM 848 C C . HIS A 1 102 ? -15.697 9.070 27.947 1.00 87.69 102 HIS A C 1
ATOM 850 O O . HIS A 1 102 ? -15.704 9.735 28.982 1.00 87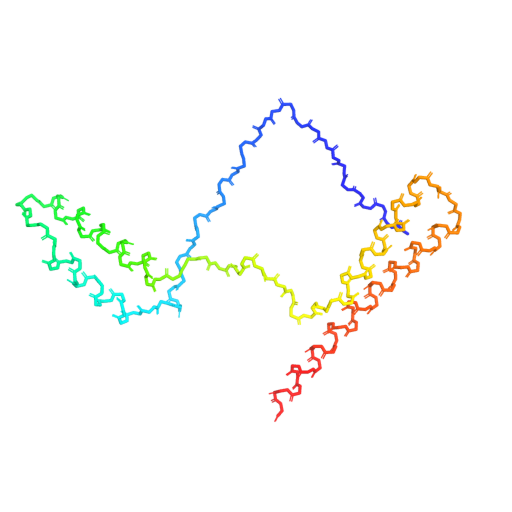.69 102 HIS A O 1
ATOM 856 N N . MET A 1 103 ? -15.498 7.746 27.977 1.00 91.12 103 MET A N 1
ATOM 857 C CA . MET A 1 103 ? -15.278 6.987 29.216 1.00 91.12 103 MET A CA 1
ATOM 858 C C . MET A 1 103 ? -13.975 7.386 29.929 1.00 91.12 103 MET A C 1
ATOM 860 O O . MET A 1 103 ? -13.934 7.375 31.160 1.00 91.12 103 MET A O 1
ATOM 864 N N . LYS A 1 104 ? -12.916 7.766 29.196 1.00 85.50 104 LYS A N 1
ATOM 865 C CA . LYS A 1 104 ? -11.671 8.277 29.808 1.00 85.50 104 LYS A CA 1
ATOM 866 C C . LYS A 1 104 ? -11.904 9.581 30.568 1.00 85.50 104 LYS A C 1
ATOM 868 O O . LYS A 1 104 ? -11.306 9.774 31.621 1.00 85.50 104 LYS A O 1
ATOM 873 N N . ILE A 1 105 ? -12.744 10.461 30.022 1.00 88.50 105 ILE A N 1
ATOM 874 C CA . ILE A 1 105 ? -13.060 11.765 30.617 1.00 88.50 105 ILE A CA 1
ATOM 875 C C . ILE A 1 105 ? -14.046 11.592 31.777 1.00 88.50 105 ILE A C 1
ATOM 877 O O . ILE A 1 105 ? -13.872 12.191 32.834 1.00 88.50 105 ILE A O 1
ATOM 881 N N . ASN A 1 106 ? -15.070 10.754 31.595 1.00 87.44 106 ASN A N 1
ATOM 882 C CA . ASN A 1 106 ? -16.137 10.549 32.564 1.00 87.44 106 ASN A CA 1
ATOM 883 C C . ASN A 1 106 ? -16.372 9.052 32.820 1.00 87.44 106 ASN A C 1
ATOM 885 O O . ASN A 1 106 ? -17.138 8.382 32.125 1.00 87.44 106 ASN A O 1
ATOM 889 N N . ASN A 1 107 ? -15.701 8.508 33.835 1.00 87.19 107 ASN A N 1
ATOM 890 C CA . ASN A 1 107 ? -15.662 7.069 34.085 1.00 87.19 107 ASN A CA 1
ATOM 891 C C . ASN A 1 107 ? -16.844 6.557 34.940 1.00 87.19 107 ASN A C 1
ATOM 893 O O . ASN A 1 107 ? -16.663 6.040 36.050 1.00 87.19 107 ASN A O 1
ATOM 897 N N . THR A 1 108 ? -18.065 6.670 34.414 1.00 92.69 108 THR A N 1
ATOM 898 C CA . THR A 1 108 ? -19.287 6.132 35.040 1.00 92.69 108 THR A CA 1
ATOM 899 C C . THR A 1 108 ? -19.535 4.666 34.673 1.00 92.69 108 THR A C 1
ATOM 901 O O . THR A 1 108 ? -19.012 4.151 33.682 1.00 92.69 108 THR A O 1
ATOM 904 N N . ALA A 1 109 ? -20.360 3.975 35.467 1.00 90.50 109 ALA A N 1
ATOM 905 C CA . ALA A 1 109 ? -20.787 2.606 35.164 1.00 90.50 109 ALA A CA 1
ATOM 906 C C . ALA A 1 109 ? -21.551 2.517 33.828 1.00 90.50 109 ALA A C 1
ATOM 908 O O . ALA A 1 109 ? -21.341 1.578 33.066 1.00 90.50 109 ALA A O 1
ATOM 909 N N . GLU A 1 110 ? -22.367 3.525 33.517 1.00 92.06 110 GLU A N 1
ATOM 910 C CA . GLU A 1 110 ? -23.109 3.626 32.256 1.00 92.06 110 GLU A CA 1
ATOM 911 C C . GLU A 1 110 ? -22.171 3.756 31.048 1.00 92.06 110 GLU A C 1
ATOM 913 O O . GLU A 1 110 ? -22.307 3.020 30.073 1.00 92.06 110 GLU A O 1
ATOM 918 N N . ASN A 1 111 ? -21.142 4.605 31.138 1.00 87.69 111 ASN A N 1
ATOM 919 C CA . ASN A 1 111 ? -20.166 4.769 30.058 1.00 87.69 111 ASN A CA 1
ATOM 920 C C . ASN A 1 111 ? -19.343 3.493 29.825 1.00 87.69 111 ASN A C 1
ATOM 922 O O . ASN A 1 111 ? -19.045 3.148 28.680 1.00 87.69 111 ASN A O 1
ATOM 926 N N . ARG A 1 112 ? -19.016 2.747 30.890 1.00 88.94 112 ARG A N 1
ATOM 927 C CA . ARG A 1 112 ? -18.370 1.427 30.773 1.00 88.94 112 ARG A CA 1
ATOM 928 C C . ARG A 1 112 ? -19.290 0.393 30.127 1.00 88.94 112 ARG A C 1
ATOM 930 O O . ARG A 1 112 ? -18.827 -0.379 29.289 1.00 88.94 112 ARG A O 1
ATOM 937 N N . ALA A 1 113 ? -20.572 0.379 30.497 1.00 91.62 113 ALA A N 1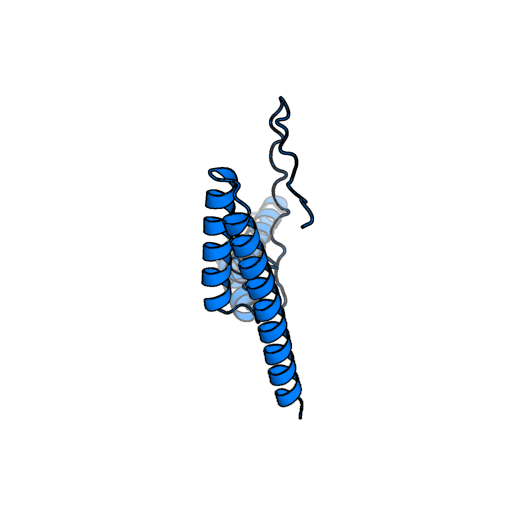
ATOM 938 C CA . ALA A 1 113 ? -21.564 -0.513 29.904 1.00 91.62 113 ALA A CA 1
ATOM 939 C C . ALA A 1 113 ? -21.734 -0.231 28.404 1.00 91.62 113 ALA A C 1
ATOM 941 O O . ALA A 1 113 ? -21.636 -1.156 27.601 1.00 91.62 113 ALA A O 1
ATOM 942 N N . LYS A 1 114 ? -21.851 1.048 28.024 1.00 91.56 114 LYS A N 1
ATOM 943 C CA . LYS A 1 114 ? -21.915 1.492 26.625 1.00 91.56 114 LYS A CA 1
ATOM 944 C C . LYS A 1 114 ? -20.684 1.069 25.822 1.00 91.56 114 LYS A C 1
ATOM 946 O O . LYS A 1 114 ? -20.810 0.552 24.716 1.00 91.56 114 LYS A O 1
ATOM 951 N N . LEU A 1 115 ? -19.483 1.243 26.380 1.00 91.56 115 LEU A N 1
ATOM 952 C CA . LEU A 1 115 ? -18.250 0.793 25.731 1.00 91.56 115 LEU A CA 1
ATOM 953 C C . LEU A 1 115 ? -18.214 -0.734 25.551 1.00 91.56 115 LEU A C 1
ATOM 955 O O . LEU A 1 115 ? -17.781 -1.221 24.506 1.00 91.56 115 LEU A O 1
ATOM 959 N N . CYS A 1 116 ? -18.653 -1.489 26.560 1.00 91.62 116 CYS A N 1
ATOM 960 C CA . CYS A 1 116 ? -18.732 -2.948 26.501 1.00 91.62 116 CYS A CA 1
ATOM 961 C C . CYS A 1 116 ? -19.693 -3.409 25.394 1.00 91.62 116 CYS A C 1
ATOM 963 O O . CYS A 1 116 ? -19.331 -4.257 24.578 1.00 91.62 116 CYS A O 1
ATOM 965 N N . GLU A 1 117 ? -20.877 -2.798 25.322 1.00 94.25 117 GLU A N 1
ATOM 966 C CA . GLU A 1 117 ? -21.883 -3.072 24.295 1.00 94.25 117 GLU A CA 1
ATOM 967 C C . GLU A 1 117 ? -21.345 -2.798 22.885 1.00 94.25 117 GLU A C 1
ATOM 969 O O . GLU A 1 117 ? -21.382 -3.681 22.028 1.00 94.25 117 GLU A O 1
ATOM 974 N N . LEU A 1 118 ? -20.769 -1.613 22.654 1.00 93.00 118 LEU A N 1
ATOM 975 C CA . LEU A 1 118 ? -20.198 -1.247 21.354 1.00 93.00 118 LEU A CA 1
ATOM 976 C C . LEU A 1 118 ? -19.032 -2.158 20.959 1.00 93.00 118 LEU A C 1
ATOM 978 O O . LEU A 1 118 ? -18.922 -2.555 19.800 1.00 93.00 118 LEU A O 1
ATOM 982 N N . SER A 1 119 ? -18.184 -2.542 21.916 1.00 92.31 119 SER A N 1
ATOM 983 C CA . SER A 1 119 ? -17.080 -3.476 21.662 1.00 92.31 119 SER A CA 1
ATOM 984 C C . SER A 1 119 ? -17.600 -4.840 21.209 1.00 92.31 119 SER A C 1
ATOM 986 O O . SER A 1 119 ? -17.137 -5.366 20.197 1.00 92.31 119 SER A O 1
ATOM 988 N N . LYS A 1 120 ? -18.615 -5.372 21.900 1.00 93.44 120 LYS A N 1
ATOM 989 C CA . LYS A 1 120 ? -19.263 -6.634 21.532 1.00 93.44 120 LYS A CA 1
ATOM 990 C C . LYS A 1 120 ? -19.900 -6.552 20.144 1.00 93.44 120 LYS A C 1
ATOM 992 O O . LYS A 1 120 ? -19.710 -7.449 19.330 1.00 93.44 120 LYS A O 1
ATOM 997 N N . ARG A 1 121 ? -20.584 -5.447 19.840 1.00 93.25 121 ARG A N 1
ATOM 998 C CA . ARG A 1 121 ? -21.230 -5.227 18.540 1.00 93.25 121 ARG A CA 1
ATOM 999 C C . ARG A 1 121 ? -20.227 -5.187 17.385 1.00 93.25 121 ARG A C 1
ATOM 1001 O O . ARG A 1 121 ? -20.480 -5.769 16.332 1.00 93.25 121 ARG A O 1
ATOM 1008 N N . VAL A 1 122 ? -19.069 -4.552 17.585 1.00 91.81 122 VAL A N 1
ATOM 1009 C CA . VAL A 1 122 ? -17.966 -4.568 16.608 1.00 91.81 122 VAL A CA 1
ATOM 1010 C C . VAL A 1 122 ? -17.464 -5.997 16.380 1.00 91.81 122 VAL A C 1
ATOM 1012 O O . VAL A 1 122 ? -17.295 -6.411 15.232 1.00 91.81 122 VAL A O 1
ATOM 1015 N N . GLU A 1 123 ? -17.237 -6.766 17.447 1.00 91.38 123 GLU A N 1
ATOM 1016 C CA . GLU A 1 123 ? -16.769 -8.155 17.347 1.00 91.38 123 GLU A CA 1
ATOM 1017 C C . GLU A 1 123 ? -17.769 -9.057 16.610 1.00 91.38 123 GLU A C 1
ATOM 1019 O O . GLU A 1 123 ? -17.381 -9.791 15.695 1.00 91.38 123 GLU A O 1
ATOM 1024 N N . GLU A 1 124 ? -19.053 -8.965 16.961 1.00 93.38 124 GLU A N 1
ATOM 1025 C CA . GLU A 1 124 ? -20.139 -9.719 16.330 1.00 93.38 124 GLU A CA 1
ATOM 1026 C C . GLU A 1 124 ? -20.226 -9.420 14.834 1.00 93.38 124 GLU A C 1
ATOM 1028 O O . GLU A 1 124 ? -20.219 -10.351 14.024 1.00 93.38 124 GLU A O 1
ATOM 1033 N N . LYS A 1 125 ? -20.209 -8.136 14.456 1.00 92.31 125 LYS A N 1
ATOM 1034 C CA . LYS A 1 125 ? -20.299 -7.722 13.053 1.00 92.31 125 LYS A CA 1
ATOM 1035 C C . LYS A 1 125 ? -19.092 -8.183 12.237 1.00 92.31 125 LYS A C 1
ATOM 1037 O O . LYS A 1 125 ? -19.248 -8.671 11.118 1.00 92.31 125 LYS A O 1
ATOM 1042 N N . ILE A 1 126 ? -17.882 -8.103 12.797 1.00 90.31 126 ILE A N 1
ATOM 1043 C CA . ILE A 1 126 ? -16.674 -8.639 12.149 1.00 90.31 126 ILE A CA 1
ATOM 1044 C C . ILE A 1 126 ? -16.806 -10.154 11.930 1.00 90.31 126 ILE A C 1
ATOM 1046 O O . ILE A 1 126 ? -16.431 -10.659 10.868 1.00 90.31 126 ILE A O 1
ATOM 1050 N N . ALA A 1 127 ? -17.307 -10.893 12.922 1.00 90.81 127 ALA A N 1
ATOM 1051 C CA . ALA A 1 127 ? -17.490 -12.338 12.819 1.00 90.81 127 ALA A CA 1
ATOM 1052 C C . ALA A 1 127 ? -18.579 -12.722 11.803 1.00 90.81 127 ALA A C 1
ATOM 1054 O O . ALA A 1 127 ? -18.418 -13.699 11.072 1.00 90.81 127 ALA A O 1
ATOM 1055 N N . GLU A 1 128 ? -19.674 -11.966 11.742 1.00 92.06 128 GLU A N 1
ATOM 1056 C CA . GLU A 1 128 ? -20.735 -12.108 10.740 1.00 92.06 128 GLU A CA 1
ATOM 1057 C C . GLU A 1 128 ? -20.198 -11.893 9.320 1.00 92.06 128 GLU A C 1
ATOM 1059 O O . GLU A 1 128 ? -20.282 -12.807 8.501 1.00 92.06 128 GLU A O 1
ATOM 1064 N N . CYS A 1 129 ? -19.535 -10.763 9.054 1.00 90.94 129 CYS A N 1
ATOM 1065 C CA . CYS A 1 129 ? -19.015 -10.444 7.720 1.00 90.94 129 CYS A CA 1
ATOM 1066 C C . CYS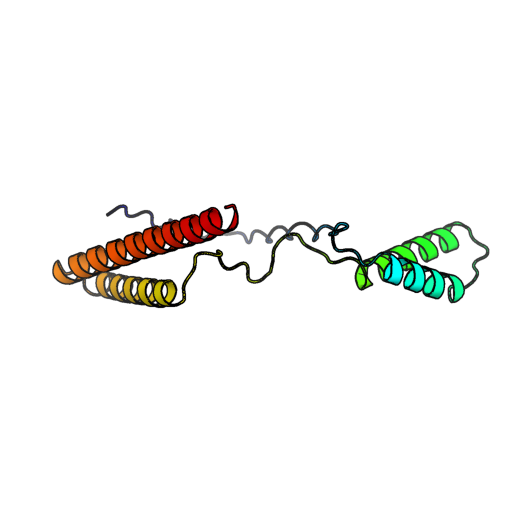 A 1 129 ? -18.002 -11.492 7.235 1.00 90.94 129 CYS A C 1
ATOM 1068 O O . CYS A 1 129 ? -18.021 -11.913 6.077 1.00 90.94 129 CYS A O 1
ATOM 1070 N N . LYS A 1 130 ? -17.129 -11.976 8.132 1.00 88.94 130 LYS A N 1
ATOM 1071 C CA . LYS A 1 130 ? -16.197 -13.071 7.819 1.00 88.94 130 LYS A CA 1
ATOM 1072 C C . LYS A 1 130 ? -16.931 -14.353 7.424 1.00 88.94 130 LYS A C 1
ATOM 1074 O O . LYS A 1 130 ? -16.539 -14.989 6.448 1.00 88.94 130 LYS A O 1
ATOM 1079 N N . ARG A 1 131 ? -17.978 -14.731 8.168 1.00 91.06 131 ARG A N 1
ATOM 1080 C CA . ARG A 1 131 ? -18.786 -15.930 7.888 1.00 91.06 131 ARG A CA 1
ATOM 1081 C C . ARG A 1 131 ? -19.541 -15.808 6.572 1.00 91.06 131 ARG A C 1
ATOM 1083 O O . ARG A 1 131 ? -19.497 -16.738 5.775 1.00 91.06 131 ARG A O 1
ATOM 1090 N N . GLN A 1 132 ? -20.163 -14.661 6.318 1.00 89.75 132 GLN A N 1
ATOM 1091 C CA . GLN A 1 132 ? -20.888 -14.412 5.078 1.00 89.75 132 GLN A CA 1
ATOM 1092 C C . GLN A 1 132 ? -19.959 -14.495 3.865 1.00 89.75 132 GLN A C 1
ATOM 1094 O O . GLN A 1 132 ? -20.243 -15.239 2.932 1.00 89.75 132 GLN A O 1
ATOM 1099 N N . LYS A 1 133 ? -18.799 -13.824 3.903 1.00 87.62 133 LYS A N 1
ATOM 1100 C CA . LYS A 1 133 ? -17.827 -13.905 2.801 1.00 87.62 133 LYS A CA 1
ATOM 1101 C C . LYS A 1 133 ? -17.273 -15.306 2.586 1.00 87.62 133 LYS A C 1
ATOM 1103 O O . LYS A 1 133 ? -17.019 -15.684 1.446 1.00 87.62 133 LYS A O 1
ATOM 1108 N N . TRP A 1 134 ? -17.096 -16.080 3.655 1.00 86.69 134 TRP A N 1
ATOM 1109 C CA . TRP A 1 134 ? -16.724 -17.486 3.529 1.00 86.69 134 TRP A CA 1
ATOM 1110 C C . TRP A 1 134 ? -17.824 -18.308 2.844 1.00 86.69 134 TRP A C 1
ATOM 1112 O O . TRP A 1 134 ? -17.535 -19.051 1.913 1.00 86.69 134 TRP A O 1
ATOM 1122 N N . SER A 1 135 ? -19.083 -18.118 3.244 1.00 90.06 135 SER A N 1
ATOM 1123 C CA . SER A 1 135 ? -20.233 -18.789 2.628 1.00 90.06 135 SER A CA 1
ATOM 1124 C C . SER A 1 135 ? -20.393 -18.433 1.146 1.00 90.06 135 SER A C 1
ATOM 1126 O O . SER A 1 135 ? -20.602 -19.322 0.322 1.00 90.06 135 SER A O 1
ATOM 1128 N N . GLU A 1 136 ? -20.265 -17.148 0.797 1.00 89.94 136 GLU A N 1
ATOM 1129 C CA . GLU A 1 136 ? -20.275 -16.671 -0.593 1.00 89.94 136 GLU A CA 1
ATOM 1130 C C . GLU A 1 136 ? -19.176 -17.361 -1.407 1.00 89.94 136 GLU A C 1
ATOM 1132 O O . GLU A 1 136 ? -19.441 -17.873 -2.488 1.00 89.94 136 GLU A O 1
ATOM 1137 N N . PHE A 1 137 ? -17.954 -17.431 -0.868 1.00 86.38 137 PHE A N 1
ATOM 1138 C CA . PHE A 1 137 ? -16.835 -18.094 -1.532 1.00 86.38 137 PHE A CA 1
ATOM 1139 C C . PHE A 1 137 ? -17.096 -19.589 -1.759 1.00 86.38 137 PHE A C 1
ATOM 1141 O O 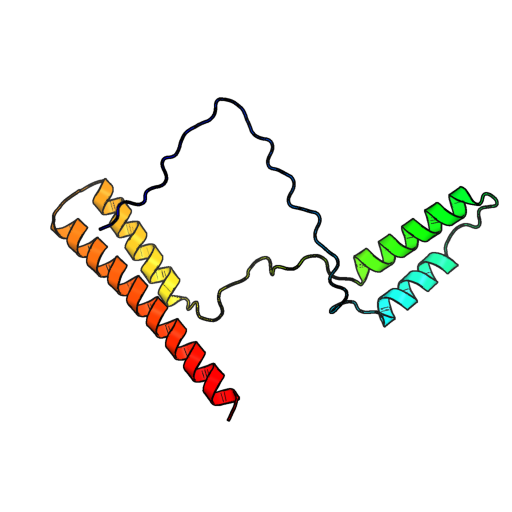. PHE A 1 137 ? -16.908 -20.065 -2.875 1.00 86.38 137 PHE A O 1
ATOM 1148 N N . CYS A 1 138 ? -17.570 -20.324 -0.748 1.00 90.00 138 CYS A N 1
ATOM 1149 C CA . CYS A 1 138 ? -17.912 -21.741 -0.906 1.00 90.00 138 CYS A CA 1
ATOM 1150 C C . CYS A 1 138 ? -18.972 -21.962 -1.992 1.00 90.00 138 CYS A C 1
ATOM 1152 O O . CYS A 1 138 ? -18.816 -22.866 -2.800 1.00 90.00 138 CYS A O 1
ATOM 1154 N N . SER A 1 139 ? -19.972 -21.081 -2.078 1.00 90.38 139 SER A N 1
ATOM 1155 C CA . SER A 1 139 ? -21.039 -21.168 -3.088 1.00 90.38 139 SER A CA 1
ATOM 1156 C C . SER A 1 139 ? -20.540 -20.965 -4.526 1.00 90.38 139 SER A C 1
ATOM 1158 O O . SER A 1 139 ? -21.251 -21.286 -5.467 1.00 90.38 139 SER A O 1
ATOM 1160 N N . THR A 1 140 ? -19.342 -20.397 -4.720 1.00 89.56 140 THR A N 1
ATOM 1161 C CA . THR A 1 140 ? -18.725 -20.240 -6.054 1.00 89.56 140 THR A CA 1
ATOM 1162 C C . THR A 1 140 ? -17.907 -21.450 -6.504 1.00 89.56 140 THR A C 1
ATOM 1164 O O . THR A 1 140 ? -17.390 -21.443 -7.621 1.00 89.56 140 THR A O 1
ATOM 1167 N N . LEU A 1 141 ? -17.723 -22.440 -5.626 1.00 84.62 141 LEU A N 1
ATOM 1168 C CA . LEU A 1 141 ? -16.958 -23.657 -5.903 1.00 84.62 141 LEU A CA 1
ATOM 1169 C C . LEU A 1 141 ? -17.845 -24.852 -6.291 1.00 84.62 141 LEU A C 1
ATOM 1171 O O . LEU A 1 141 ? -17.290 -25.853 -6.744 1.00 84.62 141 LEU A O 1
ATOM 1175 N N . ASP A 1 142 ? -19.164 -24.734 -6.111 1.00 56.47 142 ASP A N 1
ATOM 1176 C CA . ASP A 1 142 ? -20.188 -25.682 -6.580 1.00 56.47 142 ASP A CA 1
ATOM 1177 C C . ASP A 1 142 ? -20.613 -25.367 -8.026 1.00 56.47 142 ASP A C 1
ATOM 1179 O O . ASP A 1 142 ? -20.817 -26.328 -8.805 1.00 56.47 142 ASP A O 1
#

Organism: NCBI:txid931172

Radius of gyration: 26.79 Å; chains: 1; bounding box: 58×37×66 Å

Sequence (142 aa):
MSDHRPIITSLGYQLEPEEQLKRSWNFRKANWDSFTSSLDELCRNAPTHTDLDHKLQTLNKNITLAAKKNIPRGKRKKHWIPFWKEAEIDTLIKERDDAHDHMKINNTAENRAKLCELSKRVEEKIAECKRQKWSEFCSTLD

Foldseek 3Di:
DDPPDDDDDDDPDDDPPDPPPWFDWDPVQFPVVQLVVQLVVQVVPDDDDPDPVVVVVSSVVSNVVSCVVGIDTHDDDPDDDPPLDDPVLVVLVVVLVVLVVVCVVPVDPVSVVVNVVSVVVSVVSSVVSVVVVVVVVVVVVD

pLDDT: mean 85.36, std 11.82, range [46.69, 97.75]